Protein AF-A0A2N9WTF3-F1 (afdb_monomer_lite)

Foldseek 3Di:
DDDQEAEQFKWKFQEWDADPVVRDTHIDIDGGFDDCVRAVQGDPVHVVGDYDYDDPRTDGDGQPRVVDDHSVVSVVVSVVVRVQSPQCVFHADPNDTHHDDD

Structure (mmCIF, N/CA/C/O backbone):
data_AF-A0A2N9WTF3-F1
#
_entry.id   AF-A0A2N9WTF3-F1
#
loop_
_atom_site.group_PDB
_atom_site.id
_atom_site.type_symbol
_atom_site.label_atom_id
_atom_site.label_alt_id
_atom_site.label_comp_id
_atom_site.label_asym_id
_atom_site.label_entity_id
_atom_site.label_seq_id
_atom_site.pdbx_PDB_ins_code
_atom_site.Cartn_x
_atom_site.Cartn_y
_atom_site.Cartn_z
_atom_site.occupancy
_atom_site.B_iso_or_equiv
_atom_site.auth_seq_id
_atom_site.auth_comp_id
_atom_site.auth_asym_id
_atom_site.auth_atom_id
_atom_site.pdbx_PDB_model_num
ATOM 1 N N . MET A 1 1 ? 6.068 9.881 7.179 1.00 42.12 1 MET A N 1
ATOM 2 C CA . MET A 1 1 ? 7.415 9.307 6.959 1.00 42.12 1 MET A CA 1
ATOM 3 C C . MET A 1 1 ? 7.312 8.322 5.807 1.00 42.12 1 MET A C 1
ATOM 5 O O . MET A 1 1 ? 6.502 7.411 5.902 1.00 42.12 1 MET A O 1
ATOM 9 N N . ILE A 1 2 ? 8.050 8.537 4.717 1.00 55.50 2 ILE A N 1
ATOM 10 C CA . ILE A 1 2 ? 8.099 7.616 3.572 1.00 55.50 2 ILE A CA 1
ATOM 11 C C . ILE A 1 2 ? 9.410 6.842 3.700 1.00 55.50 2 ILE A C 1
ATOM 13 O O . ILE A 1 2 ? 10.470 7.456 3.770 1.00 55.50 2 ILE A O 1
ATOM 17 N N . SER A 1 3 ? 9.347 5.513 3.777 1.00 60.53 3 SER A N 1
ATOM 18 C CA . SER A 1 3 ? 10.535 4.657 3.728 1.00 60.53 3 SER A CA 1
ATOM 19 C C . SER A 1 3 ? 10.384 3.660 2.589 1.00 60.53 3 SER A C 1
ATOM 21 O O . SER A 1 3 ? 9.444 2.865 2.605 1.00 60.53 3 SER A O 1
ATOM 23 N N . SER A 1 4 ? 11.303 3.678 1.628 1.00 65.25 4 SER A N 1
ATOM 24 C CA . SER A 1 4 ? 11.385 2.673 0.569 1.00 65.25 4 SER A CA 1
ATOM 25 C C . SER A 1 4 ? 12.010 1.396 1.131 1.00 65.25 4 SER A C 1
ATOM 27 O O . SER A 1 4 ? 13.206 1.355 1.417 1.00 65.25 4 SER A O 1
ATOM 29 N N . ARG A 1 5 ? 11.193 0.363 1.338 1.00 69.00 5 ARG A N 1
ATOM 30 C CA . ARG A 1 5 ? 11.639 -0.980 1.729 1.00 69.00 5 ARG A CA 1
ATOM 31 C C . ARG A 1 5 ? 10.954 -2.004 0.839 1.00 69.00 5 ARG A C 1
ATOM 33 O O . ARG A 1 5 ? 9.784 -1.825 0.500 1.00 69.00 5 ARG A O 1
ATOM 40 N N . ALA A 1 6 ? 11.659 -3.077 0.508 1.00 77.56 6 ALA A N 1
ATOM 41 C CA . ALA A 1 6 ? 11.075 -4.206 -0.190 1.00 77.56 6 ALA A CA 1
ATOM 42 C C . ALA A 1 6 ? 10.031 -4.905 0.700 1.00 77.56 6 ALA A C 1
ATOM 44 O O . ALA A 1 6 ? 10.249 -5.150 1.891 1.00 77.56 6 ALA A O 1
ATOM 45 N N . THR A 1 7 ? 8.884 -5.233 0.114 1.00 85.31 7 THR A N 1
ATOM 46 C CA . THR A 1 7 ? 7.816 -6.022 0.737 1.00 85.31 7 THR A CA 1
ATOM 47 C C . THR A 1 7 ? 7.115 -6.854 -0.344 1.00 85.31 7 THR A C 1
ATOM 49 O O . THR A 1 7 ? 7.474 -6.766 -1.514 1.00 85.31 7 THR A O 1
ATOM 52 N N . ASN A 1 8 ? 6.165 -7.714 0.012 1.00 89.81 8 ASN A N 1
ATOM 53 C CA . ASN A 1 8 ? 5.516 -8.638 -0.929 1.00 89.81 8 ASN A CA 1
ATOM 54 C C . ASN A 1 8 ? 4.192 -8.126 -1.519 1.00 89.81 8 ASN A C 1
ATOM 56 O O . ASN A 1 8 ? 3.588 -8.841 -2.309 1.00 89.81 8 ASN A O 1
ATOM 60 N N . GLY A 1 9 ? 3.727 -6.925 -1.163 1.00 93.75 9 GLY A N 1
ATOM 61 C CA . GLY A 1 9 ? 2.501 -6.370 -1.740 1.00 93.75 9 GLY A CA 1
ATOM 62 C C . GLY A 1 9 ? 2.127 -4.990 -1.214 1.00 93.75 9 GLY A C 1
ATOM 63 O O . GLY A 1 9 ? 2.954 -4.280 -0.640 1.00 93.75 9 GLY A O 1
ATOM 64 N N . ILE A 1 10 ? 0.869 -4.605 -1.410 1.00 95.50 10 ILE A N 1
ATOM 65 C CA . ILE A 1 10 ? 0.312 -3.360 -0.877 1.00 95.50 10 ILE A CA 1
ATOM 66 C C . ILE A 1 10 ? -0.529 -3.707 0.352 1.00 95.50 10 ILE A C 1
ATOM 68 O O . ILE A 1 10 ? -1.515 -4.433 0.259 1.00 95.50 10 ILE A O 1
ATOM 72 N N . GLY A 1 11 ? -0.127 -3.213 1.518 1.00 95.25 11 GLY A N 1
ATOM 73 C CA . GLY A 1 11 ? -0.727 -3.539 2.804 1.00 95.25 11 GLY A CA 1
ATOM 74 C C . GLY A 1 11 ? -1.420 -2.347 3.449 1.00 95.25 11 GLY A C 1
ATOM 75 O O . GLY A 1 11 ? -0.806 -1.304 3.654 1.00 95.25 11 GLY A O 1
ATOM 76 N N . VAL A 1 12 ? -2.661 -2.532 3.887 1.00 95.44 12 VAL A N 1
ATOM 77 C CA . VAL A 1 12 ? -3.386 -1.586 4.748 1.00 95.44 12 VAL A CA 1
ATOM 78 C C . VAL A 1 12 ? -3.471 -2.158 6.152 1.00 95.44 12 VAL A C 1
ATOM 80 O O . VAL A 1 12 ? -3.994 -3.257 6.341 1.00 95.44 12 VAL A O 1
ATOM 83 N N . PHE A 1 13 ? -2.994 -1.423 7.153 1.00 93.06 13 PHE A N 1
ATOM 84 C CA . PHE A 1 13 ? -3.090 -1.874 8.540 1.00 93.06 13 PHE A CA 1
ATOM 85 C C . PHE A 1 13 ? -4.560 -1.980 8.980 1.00 93.06 13 PHE A C 1
ATOM 87 O O . PHE A 1 13 ? -5.326 -1.024 8.870 1.00 93.06 13 PHE A O 1
ATOM 94 N N . LYS A 1 14 ? -4.959 -3.130 9.539 1.00 91.50 14 LYS A N 1
ATOM 95 C CA . LYS A 1 14 ? -6.348 -3.371 9.988 1.00 91.50 14 LYS A CA 1
ATOM 96 C C . LYS A 1 14 ? -6.769 -2.487 11.171 1.00 91.50 14 LYS A C 1
ATOM 98 O O . LYS A 1 14 ? -7.961 -2.306 11.426 1.00 91.50 14 LYS A O 1
ATOM 103 N N . ARG A 1 15 ? -5.794 -1.986 11.935 1.00 86.88 15 ARG A N 1
ATOM 104 C CA . ARG A 1 15 ? -5.983 -1.168 13.141 1.00 86.88 15 ARG A CA 1
ATOM 105 C C . ARG A 1 15 ? -5.403 0.223 12.923 1.00 86.88 15 ARG A C 1
ATOM 107 O O . ARG A 1 15 ? -4.260 0.344 12.494 1.00 86.88 15 ARG A O 1
ATOM 114 N N . SER A 1 16 ? -6.165 1.250 13.281 1.00 90.19 16 SER A N 1
ATOM 115 C CA . SER A 1 16 ? -5.654 2.619 13.334 1.00 90.19 16 SER A CA 1
ATOM 116 C C . SER A 1 16 ? -4.812 2.848 14.593 1.00 90.19 16 SER A C 1
ATOM 118 O O . SER A 1 16 ? -5.147 2.327 15.661 1.00 90.19 16 SER A O 1
ATOM 120 N N . MET A 1 17 ? -3.808 3.711 14.504 1.00 89.38 17 MET A N 1
ATOM 121 C CA . MET A 1 17 ? -3.141 4.314 15.655 1.00 89.38 17 MET A CA 1
ATOM 122 C C . MET A 1 17 ? -3.896 5.575 16.085 1.00 89.38 17 MET A C 1
ATOM 124 O O . MET A 1 17 ? -4.374 6.318 15.235 1.00 89.38 17 MET A O 1
ATOM 128 N N . ARG A 1 18 ? -4.015 5.824 17.390 1.00 88.94 18 ARG A N 1
ATOM 129 C CA . ARG A 1 18 ? -4.619 7.054 17.921 1.00 88.94 18 ARG A CA 1
ATOM 130 C C . ARG A 1 18 ? -3.519 7.986 18.408 1.00 88.94 18 ARG A C 1
ATOM 132 O O . ARG A 1 18 ? -2.677 7.542 19.184 1.00 88.94 18 ARG A O 1
ATOM 139 N N . TYR A 1 19 ? -3.593 9.256 18.029 1.00 89.56 19 TYR A N 1
ATOM 140 C CA . TYR A 1 19 ? -2.792 10.344 18.589 1.00 89.56 19 TYR A CA 1
ATOM 141 C C . TYR A 1 19 ? -3.704 11.193 19.486 1.00 89.56 19 TYR A C 1
ATOM 143 O O . TYR A 1 19 ? -4.493 11.998 18.986 1.00 89.56 19 TYR A O 1
ATOM 151 N N . PRO A 1 20 ? -3.713 10.954 20.816 1.00 81.31 20 PRO A N 1
ATOM 152 C CA . PRO A 1 20 ? -4.708 11.554 21.704 1.00 81.31 20 PRO A CA 1
ATOM 153 C C . PRO A 1 20 ? -4.606 13.077 21.812 1.00 81.31 20 PRO A C 1
ATOM 155 O O . PRO A 1 20 ? -5.643 13.719 21.965 1.00 81.31 20 PRO A O 1
ATOM 158 N N . SER A 1 21 ? -3.390 13.625 21.718 1.00 90.00 21 SER A N 1
ATOM 159 C CA . SER A 1 21 ? -3.104 15.067 21.702 1.00 90.00 21 SER A CA 1
ATOM 160 C C . SER A 1 21 ? -3.877 15.783 20.602 1.00 90.00 21 SER A C 1
ATOM 162 O O . SER A 1 21 ? -4.561 16.769 20.863 1.00 90.00 21 SER A O 1
ATOM 164 N N . ASP A 1 22 ? -3.829 15.219 19.399 1.00 87.88 22 ASP A N 1
ATOM 165 C CA . ASP A 1 22 ? -4.324 15.855 18.176 1.00 87.88 22 ASP A CA 1
ATOM 166 C C . ASP A 1 22 ? -5.768 15.442 17.859 1.00 87.88 22 ASP A C 1
ATOM 168 O O . ASP A 1 22 ? -6.405 15.974 16.958 1.00 87.88 22 ASP A O 1
ATOM 172 N N . LYS A 1 23 ? -6.323 14.507 18.647 1.00 87.75 23 LYS A N 1
ATOM 173 C CA . LYS A 1 23 ? -7.630 13.867 18.418 1.00 87.75 23 LYS A CA 1
ATOM 174 C C . LYS A 1 23 ? -7.712 13.170 17.052 1.00 87.75 23 LYS A C 1
ATOM 176 O O . LYS A 1 23 ? -8.797 13.029 16.491 1.00 87.75 23 LYS A O 1
ATOM 181 N N . GLU A 1 24 ? -6.582 12.659 16.570 1.00 90.00 24 GLU A N 1
ATOM 182 C CA . GLU A 1 24 ? -6.459 12.028 15.257 1.00 90.00 24 GLU A CA 1
ATOM 183 C C . GLU A 1 24 ? -6.346 10.502 15.339 1.00 90.00 24 GLU A C 1
ATOM 185 O O . GLU A 1 24 ? -5.835 9.924 16.309 1.00 90.00 24 GLU A O 1
ATOM 190 N N . TYR A 1 25 ? -6.810 9.848 14.274 1.00 90.69 25 TYR A N 1
ATOM 191 C CA . TYR A 1 25 ? -6.542 8.442 13.999 1.00 90.69 25 TYR A CA 1
ATOM 192 C C . TYR A 1 25 ? -5.750 8.328 12.701 1.00 90.69 25 TYR A C 1
ATOM 194 O O . TYR A 1 25 ? -6.132 8.899 11.684 1.00 90.69 25 TYR A O 1
ATOM 202 N N . VAL A 1 26 ? -4.676 7.546 12.733 1.00 91.94 26 VAL A N 1
ATOM 203 C CA . VAL A 1 26 ? -3.801 7.300 11.588 1.00 91.94 26 VAL A CA 1
ATOM 204 C C . VAL A 1 26 ? -3.921 5.850 11.162 1.00 91.94 26 VAL A C 1
ATOM 206 O O . VAL A 1 26 ? -3.854 4.932 11.980 1.00 91.94 26 VAL A O 1
ATOM 209 N N . ILE A 1 27 ? -4.075 5.646 9.861 1.00 91.12 27 ILE A N 1
ATOM 210 C CA . ILE A 1 27 ? -4.054 4.333 9.228 1.00 91.12 27 ILE A CA 1
ATOM 211 C C . ILE A 1 27 ? -2.787 4.260 8.391 1.00 91.12 27 ILE A C 1
ATOM 213 O O . ILE A 1 27 ? -2.558 5.100 7.523 1.00 91.12 27 ILE A O 1
ATOM 217 N N . SER A 1 28 ? -1.966 3.250 8.653 1.00 91.94 28 SER A N 1
ATOM 218 C CA . SER A 1 28 ? -0.727 3.045 7.910 1.00 91.94 28 SER A CA 1
ATOM 219 C C . SER A 1 28 ? -0.987 2.225 6.651 1.00 91.94 28 SER A C 1
ATOM 221 O O . SER A 1 28 ? -1.577 1.144 6.716 1.00 91.94 28 SER A O 1
ATOM 223 N N . ILE A 1 29 ? -0.486 2.719 5.521 1.00 93.38 29 ILE A N 1
ATOM 224 C CA . ILE A 1 29 ? -0.459 2.004 4.245 1.00 93.38 29 ILE A CA 1
ATOM 225 C C . ILE A 1 29 ? 1.005 1.737 3.887 1.00 93.38 29 ILE A C 1
ATOM 227 O O . ILE A 1 29 ? 1.854 2.624 3.977 1.00 93.38 29 ILE A O 1
ATOM 231 N N . SER A 1 30 ? 1.301 0.502 3.503 1.00 93.44 30 SER A N 1
ATOM 232 C CA . SER A 1 30 ? 2.586 0.066 2.969 1.00 93.44 30 SER A CA 1
ATOM 233 C C . SER A 1 30 ? 2.402 -0.253 1.491 1.00 93.44 30 SER A C 1
ATOM 235 O O . SER A 1 30 ? 1.541 -1.051 1.147 1.00 93.44 30 SER A O 1
ATOM 237 N N . ILE A 1 31 ? 3.183 0.376 0.618 1.00 93.31 31 ILE A N 1
ATOM 238 C CA . ILE A 1 31 ? 3.145 0.135 -0.829 1.00 93.31 31 ILE A CA 1
ATOM 239 C C . ILE A 1 31 ? 4.489 -0.476 -1.217 1.00 93.31 31 ILE A C 1
ATOM 241 O O . ILE A 1 31 ? 5.528 0.146 -0.989 1.00 93.31 31 ILE A O 1
ATOM 245 N N . CYS A 1 32 ? 4.476 -1.689 -1.776 1.00 92.56 32 CYS A N 1
ATOM 246 C CA . CYS A 1 32 ? 5.678 -2.285 -2.351 1.00 92.56 32 CYS A CA 1
ATOM 247 C C . CYS A 1 32 ? 6.151 -1.458 -3.540 1.00 92.56 32 CYS A C 1
ATOM 249 O O . CYS A 1 32 ? 5.344 -1.140 -4.402 1.00 92.56 32 CYS A O 1
ATOM 251 N N . ILE A 1 33 ? 7.436 -1.129 -3.601 1.00 92.31 33 ILE A N 1
ATOM 252 C CA . ILE A 1 33 ? 8.046 -0.438 -4.739 1.00 92.31 33 ILE A CA 1
ATOM 253 C C . ILE A 1 33 ? 8.757 -1.493 -5.590 1.00 92.31 33 ILE A C 1
ATOM 255 O O . ILE A 1 33 ? 9.477 -2.295 -5.000 1.00 92.31 33 ILE A O 1
ATOM 259 N N . PRO A 1 34 ? 8.587 -1.523 -6.924 1.00 92.81 34 PRO A N 1
ATOM 260 C CA . PRO A 1 34 ? 9.286 -2.497 -7.751 1.00 92.81 34 PRO A CA 1
ATOM 261 C C . PRO A 1 34 ? 10.776 -2.171 -7.853 1.00 92.81 34 PRO A C 1
ATOM 263 O O . PRO A 1 34 ? 11.174 -1.000 -7.845 1.00 92.81 34 PRO A O 1
ATOM 266 N N . ASP A 1 35 ? 11.601 -3.203 -8.008 1.00 92.06 35 ASP A N 1
ATOM 267 C CA . ASP A 1 35 ? 12.976 -3.039 -8.475 1.00 92.06 35 ASP A CA 1
ATOM 268 C C . ASP A 1 35 ? 13.064 -2.976 -10.015 1.00 92.06 35 ASP A C 1
ATOM 270 O O . ASP A 1 35 ? 12.069 -3.127 -10.731 1.00 92.06 35 ASP A O 1
ATOM 274 N N . LYS A 1 36 ? 14.271 -2.731 -10.543 1.00 91.50 36 LYS A N 1
ATOM 275 C CA . LYS A 1 36 ? 14.527 -2.617 -11.992 1.00 91.50 36 LYS A CA 1
ATOM 276 C C . LYS A 1 36 ? 14.259 -3.894 -12.799 1.00 91.50 36 LYS A C 1
ATOM 278 O O . LYS A 1 36 ? 14.127 -3.800 -14.015 1.00 91.50 36 LYS A O 1
ATOM 283 N N . ASN A 1 37 ? 14.198 -5.058 -12.157 1.00 92.19 37 ASN A N 1
ATOM 284 C CA . ASN A 1 37 ? 13.851 -6.320 -12.808 1.00 92.19 37 ASN A CA 1
ATOM 285 C C . ASN A 1 37 ? 12.332 -6.526 -12.874 1.00 92.19 37 ASN A C 1
ATOM 287 O O . ASN A 1 37 ? 11.861 -7.255 -13.740 1.00 92.19 37 ASN A O 1
ATOM 291 N N . GLN A 1 38 ? 11.578 -5.917 -11.956 1.00 92.75 38 GLN A N 1
ATOM 292 C CA . GLN A 1 38 ? 10.122 -6.048 -11.877 1.00 92.75 38 GLN A CA 1
ATOM 293 C C . GLN A 1 38 ? 9.390 -5.026 -12.750 1.00 92.75 38 GLN A C 1
ATOM 295 O O . GLN A 1 38 ? 8.345 -5.346 -13.305 1.00 92.75 38 GLN A O 1
ATOM 300 N N . ALA A 1 39 ? 9.922 -3.805 -12.878 1.00 94.69 39 ALA A N 1
ATOM 301 C CA . ALA A 1 39 ? 9.351 -2.781 -13.749 1.00 94.69 39 ALA A CA 1
ATOM 302 C C . ALA A 1 39 ? 10.416 -1.797 -14.268 1.00 94.69 39 ALA A C 1
ATOM 304 O O . ALA A 1 39 ? 11.363 -1.479 -13.538 1.00 94.69 39 ALA A O 1
ATOM 305 N N . PRO A 1 40 ? 10.245 -1.208 -15.472 1.00 95.06 40 PRO A N 1
ATOM 306 C CA 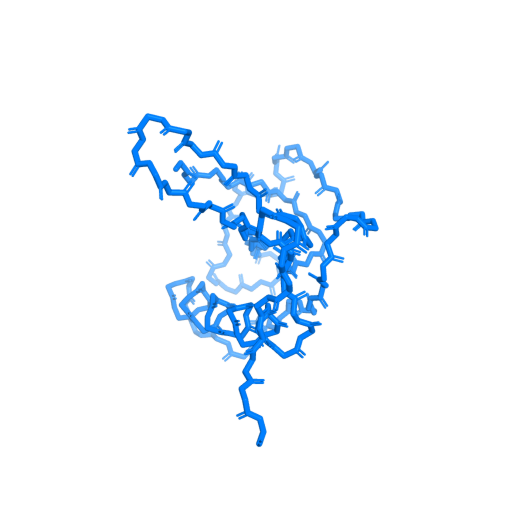. PRO A 1 40 ? 11.182 -0.215 -16.018 1.00 95.06 40 PRO A CA 1
ATOM 307 C C . PRO A 1 40 ? 11.388 1.001 -15.0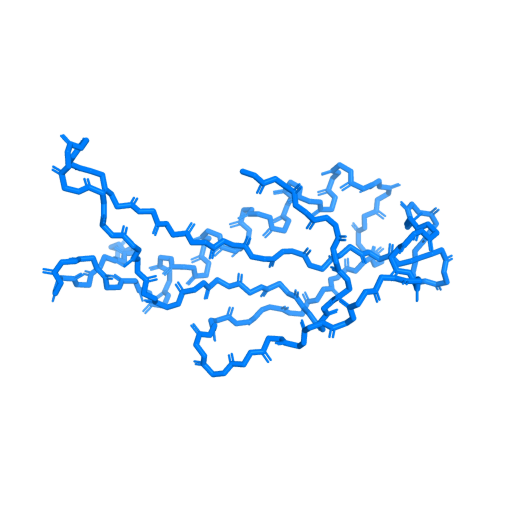96 1.00 95.06 40 PRO A C 1
ATOM 309 O O . PRO A 1 40 ? 12.498 1.534 -14.953 1.00 95.06 40 PRO A O 1
ATOM 312 N N . TYR A 1 41 ? 10.316 1.407 -14.411 1.00 94.56 41 TYR A N 1
ATOM 313 C CA . TYR A 1 41 ? 10.301 2.519 -13.462 1.00 94.56 41 TYR A CA 1
ATOM 314 C C . TYR A 1 41 ? 10.760 2.135 -12.044 1.00 94.56 41 TYR A C 1
ATOM 316 O O . TYR A 1 41 ? 10.760 2.988 -11.156 1.00 94.56 41 TYR A O 1
ATOM 324 N N . GLY A 1 42 ? 11.161 0.881 -11.816 1.00 92.94 42 GLY A N 1
ATOM 325 C CA . GLY A 1 42 ? 11.603 0.404 -10.512 1.00 92.94 42 GLY A CA 1
ATOM 326 C C . GLY A 1 42 ? 12.871 1.089 -9.999 1.00 92.94 42 GLY A C 1
ATOM 327 O O . GLY A 1 42 ? 13.626 1.710 -10.758 1.00 92.94 42 GLY A O 1
ATOM 328 N N . LEU A 1 43 ? 13.107 0.978 -8.694 1.00 91.06 43 LEU A N 1
ATOM 329 C CA . LEU A 1 43 ? 14.250 1.576 -8.002 1.00 91.06 43 LEU A CA 1
ATOM 330 C C . LEU A 1 43 ? 15.314 0.516 -7.706 1.00 91.06 43 LEU A C 1
ATOM 332 O O . LEU A 1 43 ? 14.998 -0.600 -7.296 1.00 91.06 43 LEU A O 1
ATOM 336 N N . ARG A 1 44 ? 16.593 0.846 -7.898 1.00 87.69 44 ARG A N 1
ATOM 337 C CA . ARG A 1 44 ? 17.690 -0.116 -7.689 1.00 87.69 44 ARG A CA 1
ATOM 338 C C . ARG A 1 44 ? 17.851 -0.461 -6.207 1.00 87.69 44 ARG A C 1
ATOM 340 O O . ARG A 1 44 ? 18.096 -1.612 -5.859 1.00 87.69 44 ARG A O 1
ATOM 347 N N . GLU A 1 45 ? 17.655 0.532 -5.352 1.00 86.25 45 GLU A N 1
ATOM 348 C CA . GLU A 1 45 ? 17.835 0.487 -3.902 1.00 86.25 45 GLU A CA 1
ATOM 349 C C . GLU A 1 45 ? 16.861 -0.482 -3.226 1.00 86.25 45 GLU A C 1
ATOM 351 O O . GLU A 1 45 ? 17.148 -1.004 -2.152 1.00 86.25 45 GLU A O 1
ATOM 356 N N . VAL A 1 46 ? 15.713 -0.760 -3.855 1.00 86.00 46 VAL A N 1
ATOM 357 C CA . VAL A 1 46 ? 14.718 -1.699 -3.321 1.00 86.00 46 VAL A CA 1
ATOM 358 C C . VAL A 1 46 ? 15.310 -3.096 -3.201 1.00 86.00 46 VAL A C 1
ATOM 360 O O . VAL A 1 46 ? 15.139 -3.732 -2.161 1.00 86.00 46 VAL A O 1
ATOM 363 N N . LYS A 1 47 ? 16.049 -3.546 -4.219 1.00 83.00 47 LYS A N 1
ATOM 364 C CA . LYS A 1 47 ? 16.654 -4.882 -4.248 1.00 83.00 47 LYS A CA 1
ATOM 365 C C . LYS A 1 47 ? 17.657 -5.094 -3.111 1.00 83.00 47 LYS A C 1
ATOM 367 O O . LYS A 1 47 ? 17.805 -6.206 -2.618 1.00 83.00 47 LYS A O 1
ATOM 372 N N . GLU A 1 48 ? 18.334 -4.026 -2.703 1.00 82.06 48 GLU A N 1
ATOM 373 C CA . GLU A 1 48 ? 19.350 -4.032 -1.644 1.00 82.06 48 GLU A CA 1
ATOM 374 C C . GLU A 1 48 ? 18.755 -3.713 -0.257 1.00 82.06 48 GLU A C 1
ATOM 376 O O . GLU A 1 48 ? 19.440 -3.803 0.761 1.00 82.06 48 GLU A O 1
ATOM 381 N N . SER A 1 49 ? 17.471 -3.347 -0.192 1.00 82.31 49 SER A N 1
ATOM 382 C CA . SER A 1 49 ? 16.805 -2.976 1.054 1.00 82.31 49 SER A CA 1
ATOM 383 C C . SER A 1 49 ? 16.387 -4.189 1.890 1.00 82.31 49 SER A C 1
ATOM 385 O O . SER A 1 49 ? 16.125 -5.278 1.381 1.00 82.31 49 SER A O 1
ATOM 387 N N . PHE A 1 50 ? 16.266 -3.990 3.207 1.00 82.06 50 PHE A N 1
ATOM 388 C CA . PHE A 1 50 ? 15.766 -5.028 4.106 1.00 82.06 50 PHE A CA 1
ATOM 389 C C . PHE A 1 50 ? 14.312 -5.385 3.771 1.00 82.06 50 PHE A C 1
ATOM 391 O O . PHE A 1 50 ? 13.401 -4.573 3.975 1.00 82.06 50 PHE A O 1
ATOM 398 N N . PHE A 1 51 ? 14.107 -6.617 3.308 1.00 82.31 51 PHE A N 1
ATOM 399 C CA . PHE A 1 51 ? 12.789 -7.147 2.996 1.00 82.31 51 PHE A CA 1
ATOM 400 C C . PHE A 1 51 ? 11.969 -7.375 4.268 1.00 82.31 51 PHE A C 1
ATOM 402 O O . PHE A 1 51 ? 12.391 -8.081 5.185 1.00 82.31 51 PHE A O 1
ATOM 409 N N . LYS A 1 52 ? 10.765 -6.799 4.315 1.00 84.88 52 LYS A N 1
ATOM 410 C CA . LYS A 1 52 ? 9.810 -7.020 5.404 1.00 84.88 52 LYS A CA 1
ATOM 411 C C . LYS A 1 52 ? 8.462 -7.450 4.821 1.00 84.88 52 LYS A C 1
ATOM 413 O O . LYS A 1 52 ? 7.748 -6.592 4.298 1.00 84.88 52 LYS A O 1
ATOM 418 N N . PRO A 1 53 ? 8.088 -8.738 4.908 1.00 90.06 53 PRO A N 1
ATOM 419 C CA . PRO A 1 53 ? 6.817 -9.199 4.371 1.00 90.06 53 PRO A CA 1
ATOM 420 C C . PRO A 1 53 ? 5.642 -8.624 5.169 1.00 90.06 53 PRO A C 1
ATOM 422 O O . PRO A 1 53 ? 5.726 -8.412 6.385 1.00 90.06 53 PRO A O 1
ATOM 425 N N . LEU A 1 54 ? 4.537 -8.385 4.470 1.00 93.12 54 LEU A N 1
ATOM 426 C CA . LEU A 1 54 ? 3.239 -8.137 5.077 1.00 93.12 54 LEU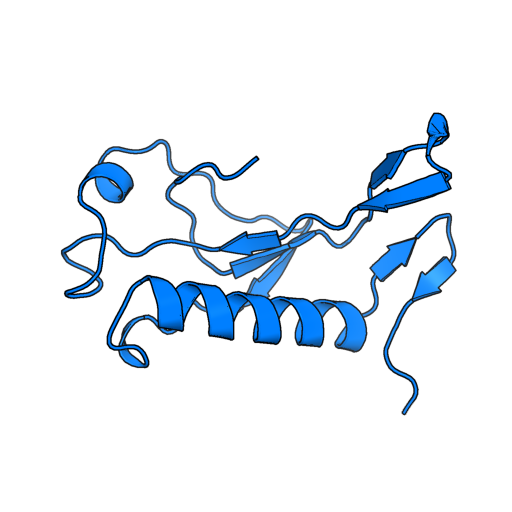 A CA 1
ATOM 427 C C . LEU A 1 54 ? 2.774 -9.404 5.804 1.00 93.12 54 LEU A C 1
ATOM 429 O O . LEU A 1 54 ? 3.037 -10.523 5.368 1.00 93.12 54 LEU A O 1
ATOM 433 N N . ASN A 1 55 ? 2.076 -9.215 6.918 1.00 93.19 55 ASN A 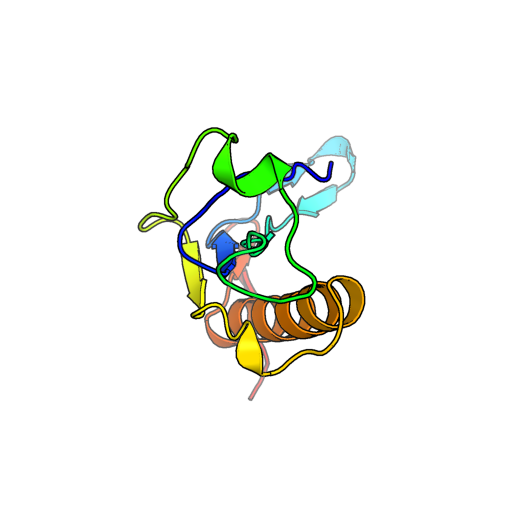N 1
ATOM 434 C CA . ASN A 1 55 ? 1.569 -10.296 7.759 1.00 93.19 55 ASN A CA 1
ATOM 435 C C . ASN A 1 55 ? 0.053 -10.161 7.979 1.00 93.19 55 ASN A C 1
ATOM 437 O O . ASN A 1 55 ? -0.614 -9.310 7.386 1.00 93.19 55 ASN A O 1
ATOM 441 N N . GLU A 1 56 ? -0.511 -10.975 8.865 1.00 93.88 56 GLU A N 1
ATOM 442 C CA . GLU A 1 56 ? -1.943 -11.036 9.155 1.00 93.88 56 GLU A CA 1
ATOM 443 C C . GLU A 1 56 ? -2.542 -9.733 9.713 1.00 93.88 56 GLU A C 1
ATOM 445 O O . GLU A 1 56 ? -3.767 -9.591 9.760 1.00 93.88 56 GLU A O 1
ATOM 450 N N . ASN A 1 57 ? -1.716 -8.755 10.096 1.00 92.25 57 ASN A N 1
ATOM 451 C CA . ASN A 1 57 ? -2.180 -7.440 10.542 1.00 92.25 57 ASN A CA 1
ATOM 452 C C . ASN A 1 57 ? -2.630 -6.533 9.390 1.00 92.25 57 ASN A C 1
ATOM 454 O O . ASN A 1 57 ? -3.185 -5.462 9.649 1.00 92.25 57 ASN A O 1
ATOM 458 N N . PHE A 1 58 ? -2.426 -6.956 8.141 1.00 94.88 58 PHE A N 1
ATOM 459 C CA . PHE A 1 58 ? -2.737 -6.177 6.950 1.00 94.88 58 PHE A CA 1
ATOM 460 C C . PHE A 1 58 ? -3.912 -6.766 6.165 1.00 94.88 58 PHE A C 1
ATOM 462 O O . PHE A 1 58 ? -4.101 -7.983 6.097 1.00 94.88 58 PHE A O 1
ATOM 469 N N . PHE A 1 59 ? -4.716 -5.897 5.558 1.00 95.44 59 PHE A N 1
ATOM 470 C CA . PHE A 1 59 ? -5.417 -6.242 4.325 1.00 95.44 59 PHE A CA 1
ATOM 471 C C . PHE A 1 59 ? -4.432 -6.058 3.171 1.00 95.44 59 PHE A C 1
ATOM 473 O O . PHE A 1 59 ? -3.726 -5.052 3.147 1.00 95.44 59 PHE A O 1
ATOM 480 N N . ILE A 1 60 ? -4.349 -7.030 2.265 1.00 96.19 60 ILE A N 1
ATOM 481 C CA . ILE A 1 60 ? -3.292 -7.094 1.251 1.00 96.19 60 ILE A CA 1
ATOM 482 C C . ILE A 1 60 ? -3.920 -7.011 -0.143 1.00 96.19 60 ILE A C 1
ATOM 484 O O . ILE A 1 60 ? -4.954 -7.635 -0.385 1.00 96.19 60 ILE A O 1
ATOM 488 N N . LEU A 1 61 ? -3.291 -6.237 -1.025 1.00 96.00 61 LEU A N 1
ATOM 489 C CA . LEU A 1 61 ? -3.499 -6.246 -2.471 1.00 96.00 61 LEU A CA 1
ATOM 490 C C . LEU A 1 61 ? -2.217 -6.707 -3.155 1.00 96.00 61 LEU A C 1
ATOM 492 O O . LEU A 1 61 ? -1.111 -6.388 -2.697 1.00 96.00 61 LEU A O 1
ATOM 496 N N . ASP A 1 62 ? -2.390 -7.389 -4.279 1.00 95.25 62 ASP A N 1
ATOM 497 C CA . ASP A 1 62 ? -1.281 -7.738 -5.149 1.00 95.25 62 ASP A CA 1
ATOM 498 C C . ASP A 1 62 ? -0.720 -6.478 -5.832 1.00 95.25 62 ASP A C 1
ATOM 500 O O . ASP A 1 62 ? -1.481 -5.587 -6.239 1.00 95.25 62 ASP A O 1
ATOM 504 N N . PRO A 1 63 ? 0.613 -6.363 -5.930 1.00 92.62 63 PRO A N 1
ATOM 505 C CA . PRO A 1 63 ? 1.239 -5.284 -6.667 1.00 92.62 63 PRO A CA 1
ATOM 506 C C . PRO A 1 63 ? 1.094 -5.542 -8.170 1.00 92.62 63 PRO A C 1
ATOM 508 O O . PRO A 1 63 ? 1.537 -6.563 -8.682 1.00 92.62 63 PRO A O 1
ATOM 511 N N . GLU A 1 64 ? 0.486 -4.598 -8.879 1.00 93.94 64 GLU A N 1
ATOM 512 C CA . GLU A 1 64 ? 0.208 -4.692 -10.317 1.00 93.94 64 GLU A CA 1
ATOM 513 C C . GLU A 1 64 ? 1.203 -3.844 -11.115 1.00 93.94 64 GLU A C 1
ATOM 515 O O . GLU A 1 64 ? 0.836 -2.838 -11.719 1.00 93.94 64 GLU A O 1
ATOM 520 N N . PHE A 1 65 ? 2.494 -4.168 -11.036 1.00 94.75 65 PHE A N 1
ATOM 521 C CA . PHE A 1 65 ? 3.541 -3.287 -11.560 1.00 94.75 65 PHE A CA 1
ATOM 522 C C . PHE A 1 65 ? 3.436 -3.054 -13.073 1.00 94.75 65 PHE A C 1
ATOM 524 O O . PHE A 1 65 ? 3.670 -1.943 -13.543 1.00 94.75 65 PHE A O 1
ATOM 531 N N . GLU A 1 66 ? 3.045 -4.073 -13.837 1.00 94.88 66 GLU A N 1
ATOM 532 C CA . GLU A 1 66 ? 2.925 -3.983 -15.293 1.00 94.88 66 GLU A CA 1
ATOM 533 C C . GLU A 1 66 ? 1.835 -3.017 -15.789 1.00 94.88 66 GLU A C 1
ATOM 535 O O . GLU A 1 66 ? 1.849 -2.645 -16.958 1.00 94.88 66 GLU A O 1
ATOM 540 N N . HIS A 1 67 ? 0.906 -2.579 -14.931 1.00 95.19 67 HIS A N 1
ATOM 541 C CA . HIS A 1 67 ? -0.194 -1.688 -15.322 1.00 95.19 67 HIS A CA 1
ATOM 542 C C . HIS A 1 67 ? 0.175 -0.195 -15.314 1.00 95.19 67 HIS A C 1
ATOM 544 O O . HIS A 1 67 ? -0.698 0.651 -15.524 1.00 95.19 67 HIS A O 1
ATOM 550 N N . TYR A 1 68 ? 1.437 0.158 -15.046 1.00 96.25 68 TYR A N 1
ATOM 551 C CA . TYR A 1 68 ? 1.849 1.548 -14.861 1.00 96.25 68 TYR A CA 1
ATOM 552 C C . TYR A 1 68 ? 3.128 1.894 -15.620 1.00 96.25 68 TYR A C 1
ATOM 554 O O . TYR A 1 68 ? 4.052 1.099 -15.734 1.00 96.25 68 TYR A O 1
ATOM 562 N N . GLU A 1 69 ? 3.213 3.148 -16.060 1.00 95.06 69 GLU A N 1
ATOM 563 C CA . GLU A 1 69 ? 4.361 3.662 -16.823 1.00 95.06 69 GLU A CA 1
ATOM 564 C C . GLU A 1 69 ? 5.396 4.371 -15.937 1.00 95.06 69 GLU A C 1
ATOM 566 O O . GLU A 1 69 ? 6.540 4.600 -16.330 1.00 95.06 69 GLU A O 1
ATOM 571 N N . SER A 1 70 ? 5.007 4.757 -14.719 1.00 97.00 70 SER A N 1
ATOM 572 C CA . SER A 1 70 ? 5.875 5.490 -13.801 1.00 97.00 70 SER A CA 1
ATOM 573 C C . SER A 1 70 ? 5.659 5.100 -12.345 1.00 97.00 70 SER A C 1
ATOM 575 O O . SER A 1 70 ? 4.569 4.693 -11.930 1.00 97.00 70 SER A O 1
ATOM 577 N N . LEU A 1 71 ? 6.696 5.335 -11.538 1.00 94.50 71 LEU A N 1
ATOM 578 C CA . LEU A 1 71 ? 6.630 5.138 -10.095 1.00 94.50 71 LEU A CA 1
ATOM 579 C C . LEU A 1 71 ? 5.542 6.007 -9.451 1.00 94.50 71 LEU A C 1
ATOM 581 O O . LEU A 1 71 ? 4.843 5.552 -8.549 1.00 94.50 71 LEU A O 1
ATOM 585 N N . TYR A 1 72 ? 5.374 7.238 -9.939 1.00 95.50 72 TYR A N 1
ATOM 586 C CA . TYR A 1 72 ? 4.338 8.148 -9.462 1.00 95.50 72 TYR A CA 1
ATOM 587 C C . TYR A 1 72 ? 2.934 7.583 -9.701 1.00 95.50 72 TYR A C 1
ATOM 589 O O . TYR A 1 72 ? 2.171 7.443 -8.747 1.00 95.50 72 TYR A O 1
ATOM 597 N N . SER A 1 73 ? 2.612 7.205 -10.946 1.00 97.19 73 SER A N 1
ATOM 598 C CA . SER A 1 73 ? 1.296 6.644 -11.291 1.00 97.19 73 SER A CA 1
ATOM 599 C C . SER A 1 73 ? 1.000 5.369 -10.506 1.00 97.19 73 SER A C 1
ATOM 601 O O . SER A 1 73 ? 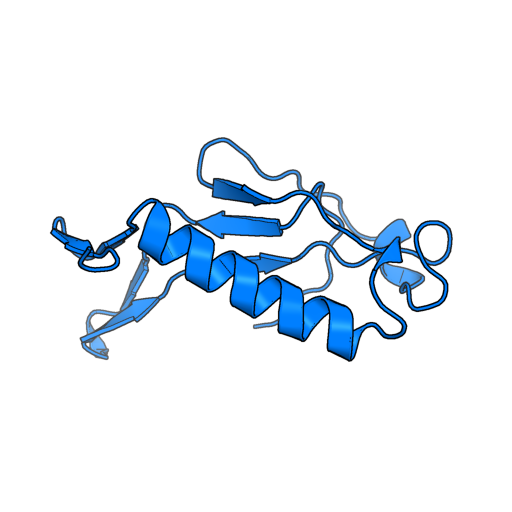-0.105 5.208 -9.994 1.00 97.19 73 SER A O 1
ATOM 603 N N . TYR A 1 74 ? 2.010 4.511 -10.339 1.00 96.50 74 TYR A N 1
ATOM 604 C CA . TYR A 1 74 ? 1.880 3.284 -9.567 1.00 96.50 74 TYR A CA 1
ATOM 605 C C . TYR A 1 74 ? 1.560 3.568 -8.094 1.00 96.50 74 TYR A C 1
ATOM 607 O O . TYR A 1 74 ? 0.600 3.012 -7.561 1.00 96.50 74 TYR A O 1
ATOM 615 N N . ILE A 1 75 ? 2.316 4.453 -7.429 1.00 95.19 75 ILE A N 1
ATOM 616 C CA . ILE A 1 75 ? 2.075 4.801 -6.019 1.00 95.19 75 ILE A CA 1
ATOM 617 C C . ILE A 1 75 ? 0.700 5.452 -5.851 1.00 95.19 75 ILE A C 1
ATOM 619 O O . ILE A 1 75 ? -0.022 5.114 -4.914 1.00 95.19 75 ILE A O 1
ATOM 623 N N . PHE A 1 76 ? 0.338 6.374 -6.744 1.00 96.25 76 PHE A N 1
ATOM 624 C CA . PHE A 1 76 ? -0.907 7.129 -6.657 1.00 96.25 76 PHE A CA 1
ATOM 625 C C . PHE A 1 76 ? -2.139 6.223 -6.770 1.00 96.25 76 PHE A C 1
ATOM 627 O O . PHE A 1 76 ? -3.003 6.241 -5.891 1.00 96.25 76 PHE A O 1
ATOM 634 N N . GLU A 1 77 ? -2.200 5.376 -7.798 1.00 97.31 77 GLU A N 1
ATOM 635 C CA . GLU A 1 77 ? -3.329 4.461 -7.984 1.00 97.31 77 GLU A CA 1
ATOM 636 C C . GLU A 1 77 ? -3.329 3.323 -6.954 1.00 97.31 77 GLU A C 1
ATOM 638 O O . GLU A 1 77 ? -4.384 2.961 -6.429 1.00 97.31 77 GLU A O 1
ATOM 643 N N . SER A 1 78 ? -2.155 2.828 -6.548 1.00 96.69 78 SER A N 1
ATOM 644 C CA . SER A 1 78 ? -2.048 1.860 -5.446 1.00 96.69 78 SER A CA 1
ATOM 645 C C . SER A 1 78 ? -2.574 2.425 -4.127 1.00 96.69 78 SER A C 1
ATOM 647 O O . SER A 1 78 ? -3.250 1.717 -3.380 1.00 96.69 78 SER A O 1
ATOM 649 N N . ALA A 1 79 ? -2.307 3.703 -3.834 1.00 95.94 79 ALA A N 1
ATOM 650 C CA . ALA A 1 79 ? -2.825 4.365 -2.642 1.00 95.94 79 ALA A CA 1
ATOM 651 C C . ALA A 1 79 ? -4.357 4.473 -2.673 1.00 95.94 79 ALA A C 1
ATOM 653 O O . ALA A 1 79 ? -4.998 4.189 -1.661 1.00 95.94 79 ALA A O 1
ATOM 654 N N . LYS A 1 80 ? -4.950 4.812 -3.825 1.00 96.81 80 LYS A N 1
ATOM 655 C CA . LYS A 1 80 ? -6.413 4.849 -3.998 1.00 96.81 80 LYS A CA 1
ATOM 656 C C . LYS A 1 80 ? -7.032 3.476 -3.747 1.00 96.81 80 LYS A C 1
ATOM 658 O O . LYS A 1 80 ? -7.881 3.348 -2.871 1.00 96.81 80 LYS A O 1
ATOM 663 N N . ARG A 1 81 ? -6.507 2.428 -4.391 1.00 97.12 81 ARG A N 1
ATOM 664 C CA . ARG A 1 81 ? -6.964 1.041 -4.186 1.00 97.12 81 ARG A CA 1
ATOM 665 C C . ARG A 1 81 ? -6.839 0.590 -2.731 1.00 97.12 81 ARG A C 1
ATOM 667 O O . ARG A 1 81 ? -7.721 -0.088 -2.208 1.00 97.12 81 ARG A O 1
ATOM 674 N N . ALA A 1 82 ? -5.749 0.963 -2.063 1.00 96.62 82 ALA A N 1
ATOM 675 C CA . ALA A 1 82 ? -5.538 0.665 -0.654 1.00 96.62 82 ALA A CA 1
ATOM 676 C C . ALA A 1 82 ? -6.581 1.367 0.235 1.00 96.62 82 ALA A C 1
ATOM 678 O O . ALA A 1 82 ? -7.153 0.738 1.125 1.00 96.62 82 ALA A O 1
ATOM 679 N N . ILE A 1 83 ? -6.881 2.641 -0.024 1.00 95.25 83 ILE A N 1
ATOM 680 C CA . ILE A 1 83 ? -7.935 3.390 0.676 1.00 95.25 83 ILE A CA 1
ATOM 681 C C . ILE A 1 83 ? -9.314 2.760 0.423 1.00 95.25 83 ILE A C 1
ATOM 683 O O . ILE A 1 83 ? -10.079 2.555 1.367 1.00 95.25 83 ILE A O 1
ATOM 687 N N . ASP A 1 84 ? -9.618 2.367 -0.810 1.00 95.94 84 ASP A N 1
ATOM 688 C CA . ASP A 1 84 ? -10.884 1.703 -1.130 1.00 95.94 84 ASP A CA 1
ATOM 689 C C . ASP A 1 84 ? -11.008 0.364 -0.398 1.00 95.94 84 ASP A C 1
ATOM 691 O O . ASP A 1 84 ? -12.036 0.074 0.222 1.00 95.94 84 ASP A O 1
ATOM 695 N N . LEU A 1 85 ? -9.938 -0.440 -0.378 1.00 95.81 85 LEU A N 1
ATOM 696 C CA . LEU A 1 85 ? -9.900 -1.692 0.375 1.00 95.81 85 LEU A CA 1
ATOM 697 C C . LEU A 1 85 ? -10.109 -1.454 1.875 1.00 95.81 85 LEU A C 1
ATOM 699 O O . LEU A 1 85 ? -10.862 -2.196 2.515 1.00 95.81 85 LEU A O 1
ATOM 703 N N . ALA A 1 86 ? -9.459 -0.424 2.422 1.00 94.75 86 ALA A N 1
ATOM 704 C CA . ALA A 1 86 ? -9.554 -0.025 3.819 1.00 94.75 86 ALA A 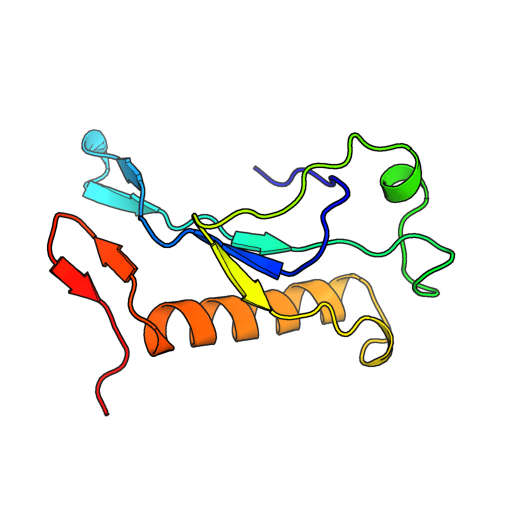CA 1
ATOM 705 C C . ALA A 1 86 ? -11.016 0.152 4.240 1.00 94.75 86 ALA A C 1
ATOM 707 O O . ALA A 1 86 ? -11.481 -0.482 5.193 1.00 94.75 86 ALA A O 1
ATOM 708 N N . PHE A 1 87 ? -11.766 0.962 3.493 1.00 93.88 87 PHE A N 1
ATOM 709 C CA . PHE A 1 87 ? -13.155 1.254 3.820 1.00 93.88 87 PHE A CA 1
ATOM 710 C C . PHE A 1 87 ? -14.137 0.184 3.331 1.00 93.88 87 PHE A C 1
ATOM 712 O O . PHE A 1 87 ? -15.206 0.050 3.920 1.00 93.88 87 PHE A O 1
ATOM 719 N N . THR A 1 88 ? -13.774 -0.641 2.347 1.00 95.06 88 THR A N 1
ATOM 720 C CA . THR A 1 88 ? -14.575 -1.809 1.940 1.00 95.06 88 THR A CA 1
ATOM 721 C C . THR A 1 88 ? -14.560 -2.898 3.014 1.00 95.06 88 THR A C 1
ATOM 723 O O . THR A 1 88 ? -15.602 -3.436 3.387 1.00 95.06 88 THR A O 1
ATOM 726 N N . LYS A 1 89 ? -13.379 -3.235 3.552 1.00 93.94 89 LYS A N 1
ATOM 727 C CA . LYS A 1 89 ? -13.239 -4.238 4.627 1.00 93.94 89 LYS A CA 1
ATOM 728 C C . LYS A 1 89 ? -13.638 -3.677 5.994 1.00 93.94 89 LYS A C 1
ATOM 730 O O . LYS A 1 89 ? -14.139 -4.408 6.852 1.00 93.94 89 LYS A O 1
ATOM 735 N N . GLY A 1 90 ? -13.440 -2.378 6.167 1.00 93.56 90 GLY A N 1
ATOM 736 C CA . GLY A 1 90 ? -13.692 -1.635 7.384 1.00 93.56 90 GLY A CA 1
ATOM 737 C C . GLY A 1 90 ? -12.502 -1.653 8.341 1.00 93.56 90 GLY A C 1
ATOM 738 O O . GLY A 1 90 ? -11.924 -2.703 8.631 1.00 93.56 90 GLY A O 1
ATOM 739 N N . ILE A 1 91 ? -12.179 -0.484 8.888 1.00 91.94 91 ILE A N 1
ATOM 740 C CA . ILE A 1 91 ? -11.082 -0.278 9.839 1.00 91.94 91 ILE A CA 1
ATOM 741 C C . ILE A 1 91 ? -11.636 0.040 11.218 1.00 91.94 91 ILE A C 1
ATOM 743 O O . ILE A 1 91 ? -12.641 0.733 11.359 1.00 91.94 91 ILE A O 1
ATOM 747 N N . VAL A 1 92 ? -10.979 -0.473 12.255 1.00 89.81 92 VAL A N 1
ATOM 748 C CA . VAL A 1 92 ? -11.355 -0.188 13.641 1.00 89.81 92 VAL A CA 1
ATOM 749 C C . VAL A 1 92 ? -10.613 1.052 14.145 1.00 89.81 92 VAL A C 1
ATOM 751 O O . VAL A 1 92 ? -9.393 1.011 14.302 1.00 89.81 92 VAL A O 1
ATOM 754 N N . CYS A 1 93 ? -11.373 2.101 14.468 1.00 87.56 93 CYS A N 1
ATOM 755 C CA . CYS A 1 93 ? -10.919 3.350 15.078 1.00 87.56 93 CYS A CA 1
ATOM 756 C C . CYS A 1 93 ? -11.603 3.534 16.439 1.00 87.56 93 CYS A C 1
ATOM 758 O O . CYS A 1 93 ? -12.823 3.673 16.521 1.00 87.56 93 CYS A O 1
ATOM 760 N N . GLY A 1 94 ? -10.833 3.494 17.531 1.00 84.06 94 GLY A N 1
ATOM 761 C CA . GLY A 1 94 ? -11.375 3.698 18.883 1.00 84.06 94 GLY A CA 1
ATOM 762 C C . GLY A 1 94 ? -12.486 2.712 19.272 1.00 84.06 94 GLY A C 1
ATOM 763 O O . GLY A 1 94 ? -13.444 3.098 19.932 1.00 84.06 94 GLY A O 1
ATOM 764 N N . GLY A 1 95 ? -12.400 1.464 18.799 1.00 85.38 95 GLY A N 1
ATOM 765 C CA . GLY A 1 95 ? -13.415 0.425 19.024 1.00 85.38 95 GLY A CA 1
ATOM 766 C C . GLY A 1 95 ? -14.616 0.474 18.072 1.00 85.38 95 GLY A C 1
ATOM 767 O O . GLY A 1 95 ? -15.402 -0.468 18.046 1.00 85.38 95 GLY A O 1
ATOM 768 N N . LYS A 1 96 ? -14.747 1.515 17.241 1.00 89.12 96 LYS A N 1
ATOM 769 C CA . LYS A 1 96 ? -15.794 1.617 16.216 1.00 89.12 96 LYS A CA 1
ATOM 770 C C . LYS A 1 96 ? -15.243 1.206 14.856 1.00 89.12 96 LYS A C 1
ATOM 772 O O . LYS A 1 96 ? -14.137 1.597 14.493 1.00 89.12 96 LYS A O 1
ATOM 777 N N . ARG A 1 97 ? -16.006 0.425 14.089 1.00 91.19 97 ARG A N 1
ATOM 778 C CA . ARG A 1 97 ? -15.631 0.056 12.717 1.00 91.19 97 ARG A CA 1
ATOM 779 C C . ARG A 1 97 ? -16.134 1.118 11.736 1.00 91.19 97 ARG A C 1
ATOM 781 O O . ARG A 1 97 ? -17.337 1.338 11.654 1.00 91.19 97 ARG A O 1
ATOM 788 N N . ILE A 1 98 ? -15.218 1.733 10.996 1.00 90.94 98 ILE A N 1
ATOM 789 C CA . ILE A 1 98 ? -15.487 2.691 9.918 1.00 90.94 98 ILE A CA 1
ATOM 790 C C . ILE A 1 98 ? -15.401 1.946 8.586 1.00 90.94 98 ILE A C 1
ATOM 792 O O . ILE A 1 98 ? -14.406 1.270 8.334 1.00 90.94 98 ILE A O 1
ATOM 796 N N . LYS A 1 99 ? -16.435 2.048 7.750 1.00 92.88 99 LYS A N 1
ATOM 797 C CA . LYS A 1 99 ? -16.517 1.435 6.417 1.00 92.88 99 LYS A CA 1
ATOM 798 C C . LYS A 1 99 ? -17.389 2.290 5.493 1.00 92.88 99 LYS A C 1
ATOM 800 O O . LYS A 1 99 ? -18.129 3.134 5.998 1.00 92.88 99 LYS A O 1
ATOM 805 N N . LEU A 1 100 ? -17.322 2.058 4.183 1.00 89.69 100 LEU A N 1
ATOM 806 C CA . LEU A 1 100 ? -18.262 2.663 3.235 1.00 89.69 100 LEU A CA 1
ATOM 807 C C . LEU A 1 100 ? -19.699 2.248 3.583 1.00 89.69 100 LEU A C 1
ATOM 809 O O . LEU A 1 100 ? -19.953 1.119 4.019 1.00 89.69 100 LEU A O 1
ATOM 813 N N . GLN A 1 101 ? -20.623 3.192 3.432 1.00 82.94 101 GLN A N 1
ATOM 814 C CA . GLN A 1 101 ? -22.050 2.933 3.535 1.00 82.94 101 GLN A CA 1
ATOM 815 C C . GLN A 1 101 ? -22.527 2.447 2.165 1.00 82.94 101 GLN A C 1
ATOM 817 O O . GLN A 1 101 ? -22.336 3.152 1.176 1.00 82.94 101 GLN A O 1
ATOM 822 N N . ASN A 1 102 ? -23.079 1.234 2.125 1.00 63.12 102 ASN A N 1
ATOM 823 C CA . ASN A 1 102 ? -23.736 0.686 0.939 1.00 63.12 102 ASN A CA 1
ATOM 824 C C . ASN A 1 102 ? -25.181 1.170 0.871 1.00 63.12 102 ASN A C 1
ATOM 826 O O . ASN A 1 102 ? -25.797 1.268 1.962 1.00 63.12 102 ASN A O 1
#

Radius of gyration: 14.8 Å; chains: 1; bounding box: 43×27×38 Å

pLDDT: mean 89.81, std 8.98, range [42.12, 97.31]

Sequence (102 aa):
MISSRATNGIGVFKRSMRYPSDKEYVISISICIPDKNQAPYGLREVKESFFKPLNENFFILDPEFEHYESLYSYIFESAKRAIDLAFTKGIVCGGKRIKLQN

InterPro domains:
  IPR028963 Immunity protein 9 [PF15587] (2-100)

Secondary structure (DSSP, 8-state):
-------SSEEEESBPEEETTTTEEE--EE-PPP-TTT-TT--HHHHHS------TTEEEE---GGG-SSHHHHHHHHHHHHHHHHHHH-EEETTEEE----

Organism: NCBI:txid1196083